Protein AF-M1CX54-F1 (afdb_monomer_lite)

Radius of gyration: 20.46 Å; chains: 1; bounding box: 54×28×51 Å

Secondary structure (DSSP, 8-state):
--GGGTS-----HHHHHHHHHHHHHHHHHTT-S-HHHHHHIIIIITTS-GGG---TTS-HHHHHHHHTHHHHHHTT--HHHHHH-----HHHHHHHHT--PPPPTTHHHHTT--S-HHHHHHHHHHHTT-S----

Structure (mmCIF, N/CA/C/O backbone):
data_AF-M1CX54-F1
#
_entry.id   AF-M1CX54-F1
#
loop_
_atom_site.group_PDB
_atom_site.id
_atom_site.type_symbol
_atom_site.label_atom_id
_atom_site.label_alt_id
_atom_site.label_comp_id
_atom_site.label_asym_id
_atom_site.label_entity_id
_atom_site.label_seq_id
_atom_site.pdbx_PDB_ins_code
_atom_site.Cartn_x
_atom_site.Cartn_y
_atom_site.Cartn_z
_atom_site.occupancy
_atom_site.B_iso_or_equiv
_atom_site.auth_seq_id
_atom_site.auth_comp_id
_atom_site.auth_asym_id
_atom_site.auth_atom_id
_atom_site.pdbx_PDB_model_num
ATOM 1 N N . MET A 1 1 ? 8.748 -1.426 -11.335 1.00 57.97 1 MET A N 1
ATOM 2 C CA . MET A 1 1 ? 8.332 -0.945 -12.681 1.00 57.97 1 MET A CA 1
ATOM 3 C C . MET A 1 1 ? 7.842 -2.127 -13.514 1.00 57.97 1 MET A C 1
ATOM 5 O O . MET A 1 1 ? 8.541 -3.135 -13.601 1.00 57.97 1 MET A O 1
ATOM 9 N N . LEU A 1 2 ? 6.632 -2.050 -14.077 1.00 65.25 2 LEU A N 1
ATOM 10 C CA . LEU A 1 2 ? 6.019 -3.163 -14.819 1.00 65.25 2 LEU A CA 1
ATOM 11 C C . LEU A 1 2 ? 6.855 -3.554 -16.049 1.00 65.25 2 LEU A C 1
ATOM 13 O O . LEU A 1 2 ? 7.388 -2.691 -16.742 1.00 65.25 2 LEU A O 1
ATOM 17 N N . LYS A 1 3 ? 6.908 -4.852 -16.382 1.00 67.06 3 LYS A N 1
ATOM 18 C CA . LYS A 1 3 ? 7.608 -5.332 -17.594 1.00 67.06 3 LYS A CA 1
ATOM 19 C C . LYS A 1 3 ? 7.086 -4.684 -18.877 1.00 67.06 3 LYS A C 1
ATOM 21 O O . LYS A 1 3 ? 7.834 -4.403 -19.805 1.00 67.06 3 LYS A O 1
ATOM 26 N N . THR A 1 4 ? 5.793 -4.379 -18.900 1.00 69.25 4 THR A N 1
ATOM 27 C CA . THR A 1 4 ? 5.128 -3.698 -20.015 1.00 69.25 4 THR A CA 1
ATOM 28 C C . THR A 1 4 ? 5.555 -2.243 -20.183 1.00 69.25 4 THR A C 1
ATOM 30 O O . THR A 1 4 ? 5.430 -1.718 -21.282 1.00 69.25 4 THR A O 1
ATOM 33 N N . ALA A 1 5 ? 6.050 -1.619 -19.114 1.00 73.44 5 ALA A N 1
ATOM 34 C CA . ALA A 1 5 ? 6.561 -0.251 -19.071 1.00 73.44 5 ALA A CA 1
ATOM 35 C C . ALA A 1 5 ? 8.062 -0.163 -19.380 1.00 73.44 5 ALA A C 1
ATOM 37 O O . ALA A 1 5 ? 8.680 0.875 -19.175 1.00 73.44 5 ALA A O 1
ATOM 38 N N . GLY A 1 6 ? 8.668 -1.279 -19.791 1.00 70.44 6 GLY A N 1
ATOM 39 C CA . GLY A 1 6 ? 10.099 -1.360 -20.027 1.00 70.44 6 GLY A CA 1
ATOM 40 C C . GLY A 1 6 ? 10.941 -1.570 -18.773 1.00 70.44 6 GLY A C 1
ATOM 41 O O . GLY A 1 6 ? 12.148 -1.384 -18.835 1.00 70.44 6 GLY A O 1
ATOM 42 N N . GLY A 1 7 ? 10.343 -1.982 -17.650 1.00 76.12 7 GLY A N 1
ATOM 43 C CA . GLY A 1 7 ? 11.085 -2.433 -16.470 1.00 76.12 7 GLY A CA 1
ATOM 44 C C . GLY A 1 7 ? 11.460 -3.919 -16.528 1.00 76.12 7 GLY A C 1
ATOM 45 O O . GLY A 1 7 ? 10.876 -4.699 -17.274 1.00 76.12 7 GLY A O 1
ATOM 46 N N . LEU A 1 8 ? 12.378 -4.358 -15.665 1.00 73.81 8 LEU A N 1
ATOM 47 C CA . LEU A 1 8 ? 12.736 -5.783 -15.519 1.00 73.81 8 LEU A CA 1
ATOM 48 C C . LEU A 1 8 ? 11.657 -6.620 -14.802 1.00 73.81 8 LEU A C 1
ATOM 50 O O . LEU A 1 8 ? 11.745 -7.846 -14.734 1.00 73.81 8 LEU A O 1
ATOM 54 N N . GLY A 1 9 ? 10.597 -5.975 -14.308 1.00 75.69 9 GLY A N 1
ATOM 55 C CA . GLY A 1 9 ? 9.501 -6.635 -13.601 1.00 75.69 9 GLY A CA 1
ATOM 56 C C . GLY A 1 9 ? 9.762 -6.883 -12.124 1.00 75.69 9 GLY A C 1
ATOM 57 O O . GLY A 1 9 ? 9.043 -7.676 -11.525 1.00 75.69 9 GLY A O 1
ATOM 58 N N . PHE A 1 10 ? 10.757 -6.215 -11.543 1.00 79.50 10 PHE A N 1
ATOM 59 C CA . PHE A 1 10 ? 10.916 -6.180 -10.098 1.00 79.50 10 PHE A CA 1
ATOM 60 C C . PHE A 1 10 ? 9.750 -5.432 -9.453 1.00 79.50 10 PHE A C 1
ATOM 62 O O . PHE A 1 10 ? 9.301 -4.384 -9.946 1.00 79.50 10 PHE A O 1
ATOM 69 N N . VAL A 1 11 ? 9.274 -6.008 -8.353 1.00 82.25 11 VAL A N 1
ATOM 70 C CA . VAL A 1 11 ? 8.272 -5.406 -7.484 1.00 82.25 11 VAL A CA 1
ATOM 71 C C . VAL A 1 11 ? 8.957 -4.317 -6.671 1.00 82.25 11 VAL A C 1
ATOM 73 O O . VAL A 1 11 ? 9.966 -4.564 -6.016 1.00 82.25 11 VAL A O 1
ATOM 76 N N . ASP A 1 12 ? 8.406 -3.111 -6.730 1.00 86.12 12 ASP A N 1
ATOM 77 C CA . ASP A 1 12 ? 8.720 -2.074 -5.751 1.00 86.12 12 ASP A CA 1
ATOM 78 C C . ASP A 1 12 ? 8.195 -2.520 -4.382 1.00 86.12 12 ASP A C 1
ATOM 80 O O . ASP A 1 12 ? 6.981 -2.585 -4.165 1.00 86.12 12 ASP A O 1
ATOM 84 N N . ILE A 1 13 ? 9.117 -2.880 -3.487 1.00 88.50 13 ILE A N 1
ATOM 85 C CA . ILE A 1 13 ? 8.788 -3.404 -2.161 1.00 88.50 13 ILE A CA 1
ATOM 86 C C . ILE A 1 13 ? 8.063 -2.369 -1.300 1.00 88.50 13 ILE A C 1
ATOM 88 O O . ILE A 1 13 ? 7.218 -2.730 -0.485 1.00 88.50 13 ILE A O 1
ATOM 92 N N . THR A 1 14 ? 8.343 -1.083 -1.506 1.00 90.06 14 THR A N 1
ATOM 93 C CA . THR A 1 14 ? 7.731 0.006 -0.747 1.00 90.06 14 THR A CA 1
ATOM 94 C C . THR A 1 14 ? 6.255 0.103 -1.097 1.00 90.06 14 THR A C 1
ATOM 96 O O . THR A 1 14 ? 5.398 0.088 -0.211 1.00 90.06 14 THR A O 1
ATOM 99 N N . ASP A 1 15 ? 5.939 0.121 -2.391 1.00 89.69 15 ASP A N 1
ATOM 100 C CA . ASP A 1 15 ? 4.553 0.175 -2.856 1.00 89.69 15 ASP A CA 1
ATOM 101 C C . ASP A 1 15 ? 3.807 -1.136 -2.601 1.00 89.69 15 ASP A C 1
ATOM 103 O O . ASP A 1 15 ? 2.608 -1.126 -2.308 1.00 89.69 15 ASP A O 1
ATOM 107 N N . TRP A 1 16 ? 4.505 -2.273 -2.641 1.00 90.81 16 TRP A N 1
ATOM 108 C CA . TRP A 1 16 ? 3.927 -3.560 -2.266 1.00 90.81 16 TRP A CA 1
ATOM 109 C C . TRP A 1 16 ? 3.540 -3.597 -0.786 1.00 90.81 16 TRP A C 1
ATOM 111 O O . TRP A 1 16 ? 2.407 -3.946 -0.458 1.00 90.81 16 TRP A O 1
ATOM 121 N N . ASN A 1 17 ? 4.432 -3.155 0.103 1.00 93.25 17 ASN A N 1
ATOM 122 C CA . ASN A 1 17 ? 4.155 -3.065 1.535 1.00 93.25 17 ASN A CA 1
ATOM 123 C C . ASN A 1 17 ? 2.996 -2.104 1.818 1.00 93.25 17 ASN A C 1
ATOM 125 O O . ASN A 1 17 ? 2.065 -2.459 2.538 1.00 93.25 17 ASN A O 1
ATOM 129 N N . ARG A 1 18 ? 2.985 -0.921 1.190 1.00 93.31 18 ARG A N 1
ATOM 130 C CA . ARG A 1 18 ? 1.857 0.022 1.282 1.00 93.31 18 ARG A CA 1
ATOM 131 C C . ARG A 1 18 ? 0.542 -0.620 0.842 1.00 93.31 18 ARG A C 1
ATOM 133 O O . ARG A 1 18 ? -0.486 -0.430 1.495 1.00 93.31 18 ARG A O 1
ATOM 140 N N . THR A 1 19 ? 0.572 -1.404 -0.233 1.00 93.69 19 THR A N 1
ATOM 141 C CA . THR A 1 19 ? -0.595 -2.145 -0.726 1.00 93.69 19 THR A CA 1
ATOM 142 C C . THR A 1 19 ? -1.070 -3.186 0.287 1.00 93.69 19 THR A C 1
ATOM 144 O O . THR A 1 19 ? -2.263 -3.248 0.574 1.00 93.69 19 THR A O 1
ATOM 147 N N . ALA A 1 20 ? -0.156 -3.972 0.859 1.00 94.25 20 ALA A N 1
ATOM 148 C CA . ALA A 1 20 ? -0.479 -4.998 1.847 1.00 94.25 20 ALA A CA 1
ATOM 149 C C . ALA A 1 20 ? -1.086 -4.398 3.127 1.00 94.25 20 ALA A C 1
ATOM 151 O O . ALA A 1 20 ? -2.101 -4.880 3.623 1.00 94.25 20 ALA A O 1
ATOM 152 N N . ILE A 1 21 ? -0.543 -3.284 3.629 1.00 94.69 21 ILE A N 1
ATOM 153 C CA . ILE A 1 21 ? -1.124 -2.582 4.787 1.00 94.69 21 ILE A CA 1
ATOM 154 C C . ILE A 1 21 ? -2.525 -2.045 4.441 1.00 94.69 21 ILE A C 1
ATOM 156 O O . ILE A 1 21 ? -3.455 -2.145 5.246 1.00 94.69 21 ILE A O 1
ATOM 160 N N . SER A 1 22 ? -2.714 -1.544 3.217 1.00 93.81 22 SER A N 1
ATOM 161 C CA . SER A 1 2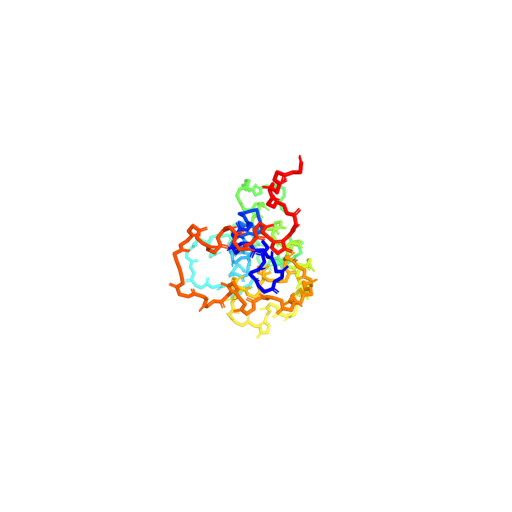2 ? -4.021 -1.068 2.741 1.00 93.81 22 SER A CA 1
ATOM 162 C C . SER A 1 22 ? -5.074 -2.178 2.680 1.00 93.81 22 SER A C 1
ATOM 164 O O . SER A 1 22 ? -6.257 -1.902 2.865 1.00 93.81 22 SER A O 1
ATOM 166 N N . GLU A 1 23 ? -4.670 -3.433 2.473 1.00 94.00 23 GLU A N 1
ATOM 167 C CA . GLU A 1 23 ? -5.569 -4.590 2.533 1.00 94.00 23 GLU A CA 1
ATOM 168 C C . GLU A 1 23 ? -6.132 -4.798 3.943 1.00 94.00 23 GLU A C 1
ATOM 170 O O . GLU A 1 23 ? -7.330 -5.035 4.118 1.00 94.00 23 GLU A O 1
ATOM 175 N N . HIS A 1 24 ? -5.291 -4.661 4.971 1.00 93.44 24 HIS A N 1
ATOM 176 C CA . HIS A 1 24 ? -5.739 -4.725 6.361 1.00 93.44 24 HIS A CA 1
ATOM 177 C C . HIS A 1 24 ? -6.719 -3.599 6.689 1.00 93.44 24 HIS A C 1
ATOM 179 O O . HIS A 1 24 ? -7.754 -3.855 7.306 1.00 93.44 24 HIS A O 1
ATOM 185 N N . PHE A 1 25 ? -6.443 -2.378 6.224 1.00 93.19 25 PHE A N 1
ATOM 186 C CA . PHE A 1 25 ? -7.367 -1.255 6.377 1.00 93.19 25 PHE A CA 1
ATOM 187 C C . PHE A 1 25 ? -8.701 -1.505 5.659 1.00 93.19 25 PHE A C 1
ATOM 189 O O . PHE A 1 25 ? -9.765 -1.287 6.232 1.00 93.19 25 PHE A O 1
ATOM 196 N N . TRP A 1 26 ? -8.666 -2.042 4.437 1.00 92.81 26 TRP A N 1
ATOM 197 C CA . TRP A 1 26 ? -9.871 -2.400 3.688 1.00 92.81 26 TRP A CA 1
ATOM 198 C C . TRP A 1 26 ? -10.729 -3.429 4.433 1.00 92.81 26 TRP A C 1
ATOM 200 O O . TRP A 1 26 ? -11.942 -3.264 4.564 1.00 92.81 26 TRP A O 1
ATOM 210 N N . ASN A 1 27 ? -10.099 -4.473 4.977 1.00 91.94 27 ASN A N 1
ATOM 211 C CA . ASN A 1 27 ? -10.784 -5.481 5.788 1.00 91.94 27 ASN A CA 1
ATOM 212 C C . ASN A 1 27 ? -11.395 -4.874 7.063 1.00 91.94 27 ASN A C 1
ATOM 214 O O . ASN A 1 27 ? -12.491 -5.271 7.466 1.00 91.94 27 ASN A O 1
ATOM 218 N N . LEU A 1 28 ? -10.718 -3.891 7.668 1.00 91.62 28 LEU A N 1
ATOM 219 C CA . LEU A 1 28 ? -11.221 -3.151 8.823 1.00 91.62 28 LEU A CA 1
ATOM 220 C C . LEU A 1 28 ? -12.479 -2.344 8.468 1.00 91.62 28 LEU A C 1
ATOM 222 O O . LEU A 1 28 ? -13.446 -2.367 9.231 1.00 91.62 28 LEU A O 1
ATOM 226 N N . CYS A 1 29 ? -12.501 -1.683 7.305 1.00 89.56 29 CYS A N 1
ATOM 227 C CA . CYS A 1 29 ? -13.680 -0.975 6.797 1.00 89.56 29 CYS A CA 1
ATOM 228 C C . CYS A 1 29 ? -14.861 -1.915 6.529 1.00 89.56 29 CYS A C 1
ATOM 230 O O . CYS A 1 29 ? -15.993 -1.572 6.863 1.00 89.56 29 CYS A O 1
ATOM 232 N N . LEU A 1 30 ? -14.601 -3.102 5.973 1.00 89.31 30 LEU A N 1
ATOM 233 C CA . LEU A 1 30 ? -15.630 -4.103 5.675 1.00 89.31 30 LEU A CA 1
ATOM 234 C C . LEU A 1 30 ? -16.122 -4.886 6.899 1.00 89.31 30 LEU A C 1
ATOM 236 O O . LEU A 1 30 ? -16.998 -5.731 6.744 1.00 89.31 30 LEU A O 1
ATOM 240 N N . LYS A 1 31 ? -15.568 -4.640 8.096 1.00 86.88 31 LYS A N 1
ATOM 241 C CA . LYS A 1 31 ? -15.862 -5.423 9.311 1.00 86.88 31 LYS A CA 1
ATOM 242 C C . LYS A 1 31 ? -15.774 -6.932 9.057 1.00 86.88 31 LYS A C 1
ATOM 244 O O . LYS A 1 31 ? -16.627 -7.691 9.499 1.00 86.88 31 LYS A O 1
ATOM 249 N N . LYS A 1 32 ? -14.751 -7.362 8.314 1.00 87.00 32 LYS A N 1
ATOM 250 C CA . LYS A 1 32 ? -14.557 -8.780 8.001 1.00 87.00 32 LYS A CA 1
ATOM 251 C C . LYS A 1 32 ? -14.485 -9.591 9.302 1.00 87.00 32 LYS A C 1
ATOM 253 O O . LYS A 1 32 ? -13.820 -9.162 10.245 1.00 87.00 32 LYS A O 1
ATOM 258 N N . ASP A 1 33 ? -15.132 -10.753 9.333 1.00 87.81 33 ASP A N 1
ATOM 259 C CA . ASP A 1 33 ? -15.209 -11.609 10.523 1.00 87.81 33 ASP A 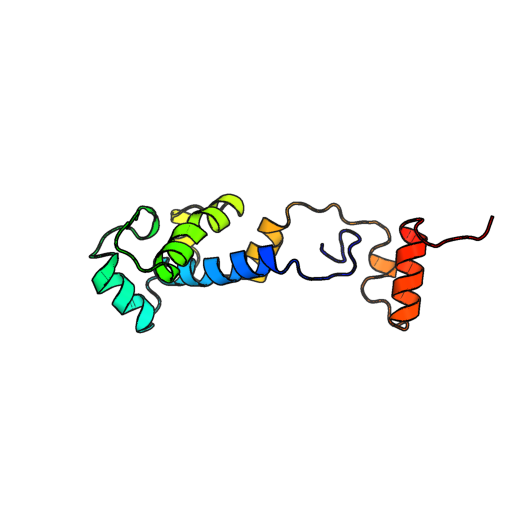CA 1
ATOM 260 C C . ASP A 1 33 ? -13.856 -12.248 10.858 1.00 87.81 33 ASP A C 1
ATOM 262 O O . ASP A 1 33 ? -13.538 -13.378 10.493 1.00 87.81 33 ASP A O 1
ATOM 266 N N . MET A 1 34 ? -13.019 -11.473 11.541 1.00 91.19 34 MET A N 1
ATOM 267 C CA . MET A 1 34 ? -11.740 -11.885 12.101 1.00 91.19 34 MET A CA 1
ATOM 268 C C . MET A 1 34 ? -11.607 -11.297 13.503 1.00 91.19 34 MET A C 1
ATOM 270 O O . MET A 1 34 ? -11.908 -10.122 13.718 1.00 91.19 34 MET A O 1
ATOM 274 N N . LEU A 1 35 ? -11.087 -12.084 14.447 1.00 93.75 35 LEU A N 1
ATOM 275 C CA . LEU A 1 35 ? -10.966 -11.679 15.853 1.00 93.75 35 LEU A CA 1
ATOM 276 C C . LEU A 1 35 ? -10.217 -10.353 16.031 1.00 93.75 35 LEU A C 1
ATOM 278 O O . LEU A 1 35 ? -10.680 -9.473 16.749 1.00 93.75 35 LEU A O 1
ATOM 282 N N . TRP A 1 36 ? -9.089 -10.163 15.341 1.00 92.31 36 TRP A N 1
ATOM 283 C CA . TRP A 1 36 ? -8.321 -8.919 15.451 1.00 92.31 36 T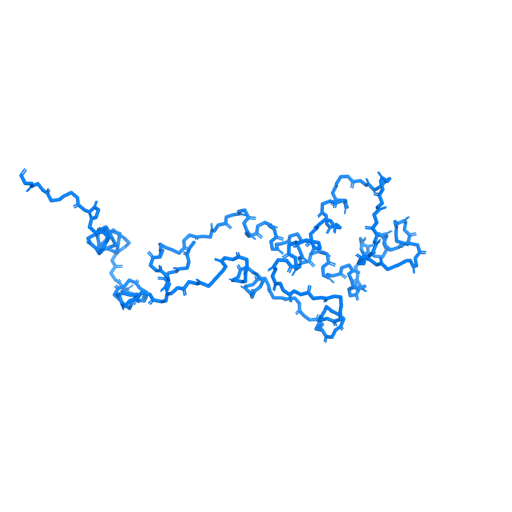RP A CA 1
ATOM 284 C C . TRP A 1 36 ? -9.109 -7.697 14.944 1.00 92.31 36 TRP A C 1
ATOM 286 O O . TRP A 1 36 ? -8.976 -6.614 15.505 1.00 92.31 36 TRP A O 1
ATOM 296 N N . ILE A 1 37 ? -9.977 -7.867 13.938 1.00 92.19 37 ILE A N 1
ATOM 297 C CA . ILE A 1 37 ? -10.852 -6.803 13.420 1.00 92.19 37 ILE A CA 1
ATOM 298 C C . ILE A 1 37 ? -11.920 -6.475 14.459 1.00 92.19 37 ILE A C 1
ATOM 300 O O . ILE A 1 37 ? -12.101 -5.307 14.795 1.00 92.19 37 ILE A O 1
ATOM 304 N N . GLN A 1 38 ? -12.579 -7.491 15.019 1.00 91.94 38 GLN A N 1
ATOM 305 C CA . GLN A 1 38 ? -13.585 -7.316 16.070 1.00 91.94 38 GLN A CA 1
ATOM 306 C C . GLN A 1 38 ? -12.998 -6.616 17.307 1.00 91.94 38 GLN A C 1
ATOM 308 O O . GLN A 1 38 ? -13.601 -5.673 17.820 1.00 91.94 38 GLN A O 1
ATOM 313 N N . LEU A 1 39 ? -11.788 -6.999 17.730 1.00 91.12 39 LEU A N 1
ATOM 314 C CA . LEU A 1 39 ? -11.068 -6.357 18.835 1.00 91.12 39 LEU A CA 1
ATOM 315 C C . LEU A 1 39 ? -10.757 -4.886 18.544 1.00 91.12 39 LEU A C 1
ATOM 317 O O . LEU A 1 39 ? -10.985 -4.025 19.395 1.00 91.12 39 LEU A O 1
ATOM 321 N N . VAL A 1 40 ? -10.280 -4.571 17.337 1.00 90.25 40 VAL A N 1
ATOM 322 C CA . VAL A 1 40 ? -10.010 -3.180 16.948 1.00 90.25 40 VAL A CA 1
ATOM 323 C C . VAL A 1 40 ? -11.304 -2.364 16.905 1.00 90.25 40 VAL A C 1
ATOM 325 O O . VAL A 1 40 ? -11.321 -1.219 17.368 1.00 90.25 40 VAL A O 1
ATOM 328 N N . HIS A 1 41 ? -12.403 -2.954 16.424 1.00 89.94 41 HIS A N 1
ATOM 329 C CA . HIS A 1 41 ? -13.718 -2.313 16.415 1.00 89.94 41 HIS A CA 1
ATOM 330 C C . HIS A 1 41 ? -14.233 -2.010 17.824 1.00 89.94 41 HIS A C 1
ATOM 332 O O . HIS A 1 41 ? -14.654 -0.882 18.090 1.00 89.94 41 HIS A O 1
ATOM 338 N N . ALA A 1 42 ? -14.138 -2.975 18.737 1.00 89.31 42 ALA A N 1
ATOM 339 C CA . ALA A 1 42 ? -14.581 -2.821 20.118 1.00 89.31 42 ALA A CA 1
ATOM 340 C C . ALA A 1 42 ? -13.728 -1.808 20.903 1.00 89.31 42 ALA A C 1
ATOM 342 O O . ALA A 1 42 ? -14.266 -0.981 21.639 1.00 89.31 42 ALA A O 1
ATOM 343 N N . TYR A 1 43 ? -12.403 -1.842 20.735 1.00 89.06 43 TYR A N 1
ATOM 344 C CA . TYR A 1 43 ? -11.488 -1.078 21.584 1.00 89.06 43 TYR A CA 1
ATOM 345 C C . TYR A 1 43 ? -11.161 0.320 21.039 1.00 89.06 43 TYR A C 1
ATOM 347 O O . TYR A 1 43 ? -11.187 1.300 21.789 1.00 89.06 43 TYR A O 1
ATOM 355 N N . TYR A 1 44 ? -10.861 0.433 19.740 1.00 85.88 44 TYR A N 1
ATOM 356 C CA . TYR A 1 44 ? -10.352 1.674 19.139 1.00 85.88 44 TYR A CA 1
ATOM 357 C C . TYR A 1 44 ? -11.402 2.460 18.355 1.00 85.88 44 TYR A C 1
ATOM 359 O O . TYR A 1 44 ? -11.325 3.688 18.333 1.00 85.88 44 TYR A O 1
ATOM 367 N N . ILE A 1 45 ? -12.347 1.775 17.705 1.00 85.50 45 ILE A N 1
ATOM 368 C CA . ILE A 1 45 ? -13.342 2.405 16.820 1.00 85.50 45 ILE A CA 1
ATOM 369 C C . ILE A 1 45 ? -14.603 2.792 17.599 1.00 85.50 45 ILE A C 1
ATOM 371 O O . ILE A 1 45 ? -15.163 3.855 17.345 1.00 85.50 45 ILE A O 1
ATOM 375 N N . LYS A 1 46 ? -15.039 1.958 18.558 1.00 85.31 46 LYS A N 1
ATOM 376 C CA . LYS A 1 46 ? -16.170 2.215 19.473 1.00 85.31 46 LYS A CA 1
ATOM 377 C C . LYS A 1 46 ? -17.449 2.691 18.762 1.00 85.31 46 LYS A C 1
ATOM 379 O O . LYS A 1 46 ? -18.128 3.599 19.225 1.00 85.31 46 LYS A O 1
ATOM 384 N N . GLY A 1 47 ? -17.757 2.099 17.606 1.00 78.69 47 GLY A N 1
ATOM 385 C CA . GLY A 1 47 ? -18.931 2.457 16.796 1.00 78.69 47 GLY A CA 1
ATOM 386 C C . GLY A 1 47 ? -18.749 3.663 15.862 1.00 78.69 47 GLY A C 1
ATOM 387 O O . GLY A 1 47 ? -19.659 3.972 15.099 1.00 78.69 47 GLY A O 1
ATOM 388 N N . GLY A 1 48 ? -17.581 4.311 15.870 1.00 82.06 48 GLY A N 1
ATOM 389 C CA . GLY A 1 48 ? -17.233 5.383 14.940 1.00 82.06 48 GLY A CA 1
ATOM 390 C C . GLY A 1 48 ? -16.953 4.909 13.507 1.00 82.06 48 GLY A C 1
ATOM 391 O O . GLY A 1 48 ? -16.844 3.719 13.206 1.00 82.06 48 GLY A O 1
ATOM 392 N N . SER A 1 49 ? -16.801 5.870 12.596 1.00 82.38 49 SER A N 1
ATOM 393 C CA . SER A 1 49 ? -16.414 5.610 11.206 1.00 82.38 49 SER A CA 1
ATOM 394 C C . SER A 1 49 ? -14.918 5.311 11.102 1.00 82.38 49 SER A C 1
ATOM 396 O O . SER A 1 49 ? -14.105 6.192 11.367 1.00 82.38 49 SER A O 1
ATOM 398 N N . VAL A 1 50 ? -14.548 4.113 10.630 1.00 85.75 50 VAL A N 1
ATOM 399 C CA . VAL A 1 50 ? -13.137 3.715 10.408 1.00 85.75 50 VAL A CA 1
ATOM 400 C C . VAL A 1 50 ? -12.374 4.736 9.561 1.00 85.75 50 VAL A C 1
ATOM 402 O O . VAL A 1 50 ? -11.209 5.022 9.817 1.00 85.75 50 VAL A O 1
ATOM 405 N N . TRP A 1 51 ? -13.057 5.305 8.568 1.00 83.56 51 TRP A N 1
ATOM 406 C CA . TRP A 1 51 ? -12.478 6.236 7.603 1.00 83.56 51 TRP A CA 1
ATOM 407 C C . TRP A 1 51 ? -12.105 7.590 8.212 1.00 83.56 51 TRP A C 1
ATOM 409 O O . TRP A 1 51 ? -11.234 8.277 7.688 1.00 83.56 51 TRP A O 1
ATOM 419 N N . ASP A 1 52 ? -12.767 7.989 9.295 1.00 80.12 52 ASP A N 1
ATOM 420 C CA . ASP A 1 52 ? -12.670 9.340 9.862 1.00 80.12 52 ASP A CA 1
ATOM 421 C C . ASP A 1 52 ? -11.956 9.335 11.225 1.00 80.12 52 ASP A C 1
ATOM 423 O O . ASP A 1 52 ? -11.863 10.355 11.903 1.00 80.12 52 ASP A O 1
ATOM 427 N N . LEU A 1 53 ? -11.424 8.179 11.632 1.00 80.25 53 LEU A N 1
ATOM 428 C CA . LEU A 1 53 ? -10.715 8.026 12.893 1.00 80.25 53 LEU A CA 1
ATOM 429 C C . LEU A 1 53 ? -9.315 8.619 12.829 1.00 80.25 53 LEU A C 1
ATOM 431 O O . LEU A 1 53 ? -8.466 8.192 12.049 1.00 80.25 53 LEU A O 1
ATOM 435 N N . ASN A 1 54 ? -9.044 9.510 13.774 1.00 69.44 54 ASN A N 1
ATOM 436 C CA . ASN A 1 54 ? -7.698 9.883 14.164 1.00 69.44 54 ASN A CA 1
ATOM 437 C C . ASN A 1 54 ? -7.522 9.539 15.647 1.00 69.44 54 ASN A C 1
ATOM 439 O O . ASN A 1 54 ? -7.969 10.283 16.519 1.00 69.44 54 ASN A O 1
ATOM 443 N N . ASN A 1 55 ? -6.951 8.368 15.945 1.00 69.44 55 ASN A N 1
ATOM 444 C CA . ASN A 1 55 ? -6.839 7.886 17.323 1.00 69.44 55 ASN A CA 1
ATOM 445 C C . ASN A 1 55 ? -5.390 7.951 17.828 1.00 69.44 55 ASN A C 1
ATOM 447 O O . ASN A 1 55 ? -4.573 7.065 17.560 1.00 69.44 55 ASN A O 1
ATOM 451 N N . SER A 1 56 ? -5.077 8.985 18.617 1.00 68.50 56 SER A N 1
ATOM 452 C CA . SER A 1 56 ? -3.737 9.181 19.190 1.00 68.50 56 SER A CA 1
ATOM 453 C C . 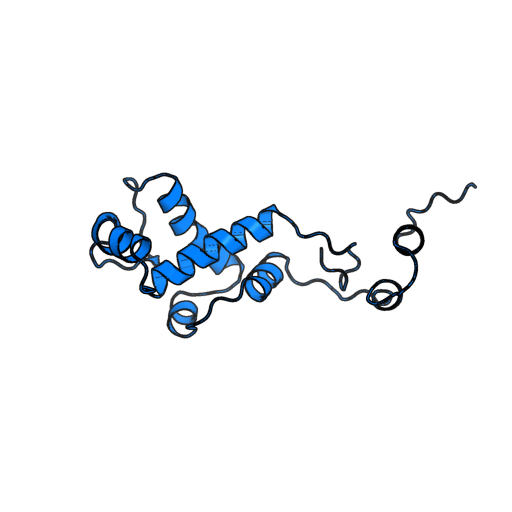SER A 1 56 ? -3.335 8.093 20.194 1.00 68.50 56 SER A C 1
ATOM 455 O O . SER A 1 56 ? -2.140 7.859 20.380 1.00 68.50 56 SER A O 1
ATOM 457 N N . ARG A 1 57 ? -4.302 7.381 20.793 1.00 79.62 57 ARG A N 1
ATOM 458 C CA . ARG A 1 57 ? -4.078 6.323 21.796 1.00 79.62 57 ARG A CA 1
ATOM 459 C C . ARG A 1 57 ? -3.918 4.923 21.194 1.00 79.62 57 ARG A C 1
ATOM 461 O O . ARG A 1 57 ? -3.688 3.969 21.931 1.00 79.62 57 ARG A O 1
ATOM 468 N N . ALA A 1 58 ? -4.040 4.777 19.874 1.00 83.94 58 ALA A N 1
ATOM 469 C CA . ALA A 1 58 ? -3.806 3.502 19.206 1.00 83.94 58 ALA A CA 1
ATOM 470 C C . ALA A 1 58 ? -2.324 3.087 19.250 1.00 83.94 58 ALA A C 1
ATOM 472 O O . ALA A 1 58 ? -1.424 3.936 19.290 1.00 83.94 58 ALA A O 1
ATOM 473 N N . SER A 1 59 ? -2.068 1.776 19.227 1.00 88.25 59 SER A N 1
ATOM 474 C CA . SER A 1 59 ? -0.707 1.251 19.077 1.00 88.25 59 SER A CA 1
ATOM 475 C C . SER A 1 59 ? -0.118 1.671 17.726 1.00 88.25 59 SER A C 1
ATOM 477 O O . SER A 1 59 ? -0.857 1.961 16.783 1.00 88.25 59 SER A O 1
ATOM 479 N N . CYS A 1 60 ? 1.214 1.705 17.621 1.00 87.38 60 CYS A N 1
ATOM 480 C CA . CYS A 1 60 ? 1.902 2.121 16.394 1.00 87.38 60 CYS A CA 1
ATOM 481 C C . CYS A 1 60 ? 1.424 1.320 15.168 1.00 87.38 60 CYS A C 1
ATOM 483 O O . CYS A 1 60 ? 1.065 1.895 14.148 1.00 87.38 60 CYS A O 1
ATOM 485 N N . THR A 1 61 ? 1.273 0.002 15.309 1.00 89.62 61 THR A N 1
ATOM 486 C CA . THR A 1 61 ? 0.772 -0.875 14.242 1.00 89.62 61 THR A CA 1
ATOM 487 C C . THR A 1 61 ? -0.643 -0.517 13.788 1.00 89.62 61 THR A C 1
ATOM 489 O O . THR A 1 61 ? -0.910 -0.449 12.592 1.00 89.62 61 THR A O 1
ATOM 492 N N . ILE A 1 62 ? -1.564 -0.256 14.723 1.00 90.44 62 ILE A N 1
ATOM 493 C CA . ILE A 1 62 ? -2.937 0.135 14.372 1.00 90.44 62 ILE A CA 1
ATOM 494 C C . ILE A 1 62 ? -2.954 1.521 13.725 1.00 90.44 62 ILE A C 1
ATOM 496 O O . ILE A 1 62 ? -3.711 1.735 12.782 1.00 90.44 62 ILE A O 1
ATOM 500 N N . LYS A 1 63 ? -2.093 2.443 14.169 1.00 90.50 63 LYS A N 1
ATOM 501 C CA . LYS A 1 63 ? -1.924 3.750 13.520 1.00 90.50 63 LYS A CA 1
ATOM 502 C C . LYS A 1 63 ? -1.457 3.607 12.077 1.00 90.50 63 LYS A C 1
ATOM 504 O O . LYS A 1 63 ? -2.028 4.263 11.216 1.00 90.50 63 LYS A O 1
ATOM 509 N N . GLU A 1 64 ? -0.501 2.726 11.797 1.00 91.00 64 GLU A N 1
ATOM 510 C CA . GLU A 1 64 ? -0.046 2.464 10.426 1.00 91.00 64 GLU A CA 1
ATOM 511 C C . GLU A 1 64 ? -1.162 1.892 9.545 1.00 91.00 64 GLU A C 1
ATOM 513 O O . GLU A 1 64 ? -1.363 2.357 8.422 1.00 91.00 64 GLU A O 1
ATOM 518 N N . ILE A 1 65 ? -1.962 0.959 10.071 1.00 93.25 65 ILE A N 1
ATOM 519 C CA . ILE A 1 65 ? -3.132 0.437 9.352 1.00 93.25 65 ILE A CA 1
ATOM 520 C C . ILE A 1 65 ? -4.141 1.559 9.079 1.00 93.25 65 ILE A C 1
ATOM 522 O O . ILE A 1 65 ? -4.601 1.698 7.952 1.00 93.25 65 ILE A O 1
ATOM 526 N N . LEU A 1 66 ? -4.464 2.398 10.067 1.00 91.12 66 LEU A N 1
ATOM 527 C CA . LEU A 1 66 ? -5.388 3.525 9.882 1.00 91.12 66 LEU A CA 1
ATOM 528 C C . LEU A 1 66 ? -4.844 4.569 8.890 1.00 91.12 66 LEU A C 1
ATOM 530 O O . LEU A 1 66 ? -5.588 5.083 8.055 1.00 91.12 66 LEU A O 1
ATOM 534 N N . ASN A 1 67 ? -3.537 4.839 8.924 1.00 91.06 67 ASN A N 1
ATOM 535 C CA . ASN A 1 67 ? -2.855 5.747 8.000 1.00 91.06 67 ASN A CA 1
ATOM 536 C C . ASN A 1 67 ? -2.853 5.234 6.553 1.00 91.06 67 ASN A C 1
ATOM 538 O O . ASN A 1 67 ? -2.764 6.046 5.627 1.00 91.06 67 ASN A O 1
ATOM 542 N N . ALA A 1 68 ? -3.003 3.923 6.334 1.00 92.31 68 ALA A N 1
ATOM 543 C CA . ALA A 1 68 ? -3.078 3.335 4.997 1.00 92.31 68 ALA A CA 1
ATOM 544 C C . ALA A 1 68 ? -4.302 3.797 4.190 1.00 92.31 68 ALA A C 1
ATOM 546 O O . ALA A 1 68 ? -4.318 3.649 2.967 1.00 92.31 68 ALA A O 1
ATOM 547 N N . LYS A 1 69 ? -5.272 4.467 4.830 1.00 91.56 69 LYS A N 1
ATOM 548 C CA . LYS A 1 69 ? -6.280 5.283 4.143 1.00 91.56 69 LYS A CA 1
ATOM 549 C C . LYS A 1 69 ? -5.661 6.193 3.074 1.00 91.56 69 LYS A C 1
ATOM 551 O O . LYS A 1 69 ? -6.168 6.231 1.958 1.00 91.56 69 LYS A O 1
ATOM 556 N N . ARG A 1 70 ? -4.545 6.872 3.377 1.00 90.75 70 ARG A N 1
ATOM 557 C CA . ARG A 1 70 ? -3.878 7.782 2.425 1.00 90.75 70 ARG A CA 1
ATOM 558 C C . ARG A 1 70 ? -3.430 7.051 1.162 1.00 90.75 70 ARG A C 1
ATOM 560 O O . ARG A 1 70 ? -3.582 7.564 0.062 1.00 90.75 70 ARG A O 1
ATOM 567 N N . THR A 1 71 ? -2.915 5.832 1.310 1.00 91.44 71 THR A N 1
ATOM 568 C CA . THR A 1 71 ? -2.511 4.984 0.183 1.00 91.44 71 THR A CA 1
ATOM 569 C C . THR A 1 71 ? -3.702 4.660 -0.721 1.00 91.44 71 THR A C 1
ATOM 571 O O . THR A 1 71 ? -3.587 4.711 -1.944 1.00 91.44 71 THR A O 1
ATOM 574 N N . LEU A 1 72 ? -4.866 4.368 -0.136 1.00 91.38 72 LEU A N 1
ATOM 575 C CA . LEU A 1 72 ? -6.091 4.131 -0.902 1.00 91.38 72 LEU A CA 1
ATOM 576 C C . LEU A 1 72 ? -6.603 5.396 -1.596 1.00 91.38 72 LEU A C 1
ATOM 578 O O . LEU A 1 72 ? -7.036 5.312 -2.744 1.00 91.38 72 LEU A O 1
ATOM 582 N N . GLU A 1 73 ? -6.507 6.553 -0.942 1.00 90.94 73 GLU A N 1
ATOM 583 C CA . GLU A 1 73 ? -6.858 7.848 -1.534 1.00 90.94 73 GLU A CA 1
ATOM 584 C C . GLU A 1 73 ? -5.946 8.189 -2.721 1.00 90.94 73 GLU A C 1
ATOM 586 O O . GLU A 1 73 ? -6.446 8.589 -3.771 1.00 90.94 73 GLU A O 1
ATOM 591 N N . ILE A 1 74 ? -4.634 7.933 -2.616 1.00 89.94 74 ILE A N 1
ATOM 592 C CA . ILE A 1 74 ? -3.675 8.065 -3.732 1.00 89.94 74 ILE A CA 1
ATOM 593 C C . ILE A 1 74 ? -4.049 7.120 -4.881 1.00 89.94 74 ILE A C 1
ATOM 595 O O . ILE A 1 74 ? -4.007 7.502 -6.048 1.00 89.94 74 ILE A O 1
ATOM 599 N N . ALA A 1 75 ? -4.489 5.901 -4.566 1.00 88.88 75 ALA A N 1
ATOM 600 C CA . ALA A 1 75 ? -5.014 4.956 -5.551 1.00 88.88 75 ALA A CA 1
ATOM 601 C C . ALA A 1 75 ? -6.438 5.312 -6.054 1.00 88.88 75 ALA A C 1
ATOM 603 O O . ALA A 1 75 ? -7.048 4.543 -6.808 1.00 88.88 75 ALA A O 1
ATOM 604 N N . GLY A 1 76 ? -6.986 6.464 -5.659 1.00 88.69 76 GLY A N 1
ATOM 605 C CA . GLY A 1 76 ? -8.256 7.004 -6.139 1.00 88.69 76 GLY A CA 1
ATOM 606 C C . GLY A 1 76 ? -9.502 6.341 -5.553 1.00 88.69 76 GLY A C 1
ATOM 607 O O . GLY A 1 76 ? -10.552 6.395 -6.186 1.00 88.69 76 GLY A O 1
ATOM 608 N N . TYR A 1 77 ? -9.404 5.684 -4.395 1.00 89.25 77 TYR A N 1
ATOM 609 C CA . TYR A 1 77 ? -10.562 5.116 -3.701 1.00 89.25 77 TYR A CA 1
ATOM 610 C C . TYR A 1 77 ? -11.148 6.105 -2.697 1.00 89.25 77 TYR A C 1
ATOM 612 O O . TYR A 1 77 ? -10.429 6.699 -1.892 1.00 89.25 77 TYR A O 1
ATOM 620 N N . LYS A 1 78 ? -12.476 6.231 -2.700 1.00 86.88 78 LYS A N 1
ATOM 621 C CA . LYS A 1 78 ? -13.245 6.956 -1.685 1.00 86.88 78 LYS A CA 1
ATOM 622 C C . LYS A 1 78 ? -13.922 5.977 -0.728 1.00 86.88 78 LYS A C 1
ATOM 624 O O . LYS A 1 78 ? -14.084 4.795 -1.025 1.00 86.88 78 LYS A O 1
ATOM 629 N N . LYS A 1 79 ? -14.411 6.495 0.402 1.00 83.56 79 LYS A N 1
ATOM 630 C CA . LYS A 1 79 ? -15.165 5.733 1.415 1.00 83.56 79 LYS A CA 1
ATOM 631 C C . LYS A 1 79 ? -16.300 4.892 0.812 1.00 83.56 79 LYS A C 1
ATOM 633 O O . LYS A 1 79 ? -16.490 3.749 1.207 1.00 83.56 79 LYS A O 1
ATOM 638 N N . GLN A 1 80 ? -17.030 5.449 -0.156 1.00 81.56 80 GLN A N 1
ATOM 639 C CA . GLN A 1 80 ? -18.153 4.777 -0.822 1.00 81.56 80 GLN A CA 1
ATOM 640 C C . GLN A 1 80 ? -17.700 3.581 -1.672 1.00 81.56 80 GLN A C 1
ATOM 642 O O . GLN A 1 80 ? -18.349 2.538 -1.653 1.00 81.56 80 GLN A O 1
ATOM 647 N N . ASP A 1 81 ? -16.559 3.696 -2.357 1.00 81.12 81 ASP A N 1
ATOM 648 C CA . ASP A 1 81 ? -16.028 2.635 -3.220 1.00 81.12 81 ASP A CA 1
ATOM 649 C C . ASP A 1 81 ? -15.635 1.394 -2.417 1.00 81.12 81 ASP A C 1
ATOM 651 O O . ASP A 1 81 ? -15.789 0.265 -2.887 1.00 81.12 81 ASP A O 1
ATOM 655 N N . VAL A 1 82 ? -15.141 1.606 -1.193 1.00 80.62 82 VAL A N 1
ATOM 656 C CA . VAL A 1 82 ? -14.749 0.526 -0.281 1.00 80.62 82 VAL A CA 1
ATOM 657 C C . VAL A 1 82 ? -15.965 -0.241 0.220 1.00 80.62 82 VAL A C 1
ATOM 659 O O . VAL A 1 82 ? -15.936 -1.466 0.249 1.00 80.62 82 VAL A O 1
ATOM 662 N N . THR A 1 83 ? -17.057 0.454 0.545 1.00 76.75 83 THR A N 1
ATOM 663 C CA . THR A 1 83 ? -18.303 -0.192 0.984 1.00 76.75 83 THR A CA 1
ATOM 664 C C . THR A 1 83 ? -18.983 -0.963 -0.150 1.00 76.75 83 THR A C 1
ATOM 666 O O . THR A 1 83 ? -19.537 -2.033 0.085 1.00 76.75 83 THR A O 1
ATOM 669 N N . LEU A 1 84 ? -18.928 -0.451 -1.386 1.00 80.69 84 LEU A N 1
ATOM 670 C CA . LEU A 1 84 ? -19.524 -1.111 -2.553 1.00 80.69 84 LEU A CA 1
ATOM 671 C C . LEU A 1 84 ? -18.752 -2.366 -2.983 1.00 80.69 84 LEU A C 1
ATOM 673 O O . LEU A 1 84 ? -19.337 -3.315 -3.505 1.00 80.69 84 LEU A O 1
ATOM 677 N N . ARG A 1 85 ? -17.428 -2.384 -2.797 1.00 77.81 85 ARG A N 1
ATOM 678 C CA . ARG A 1 85 ? -16.565 -3.458 -3.290 1.00 77.81 85 ARG A CA 1
ATOM 679 C C . ARG A 1 85 ? -16.140 -4.384 -2.146 1.00 77.81 85 ARG A C 1
ATOM 681 O O . ARG A 1 85 ? -15.231 -4.107 -1.373 1.00 77.81 85 ARG A O 1
ATOM 688 N N . THR A 1 86 ? -16.739 -5.570 -2.118 1.00 75.69 86 THR A N 1
ATOM 689 C CA . THR A 1 86 ? -16.521 -6.577 -1.064 1.00 75.69 86 THR A CA 1
ATOM 690 C C . THR A 1 86 ? -15.156 -7.273 -1.119 1.00 75.69 86 THR A C 1
ATOM 692 O O . THR A 1 86 ? -14.743 -7.888 -0.138 1.00 75.69 86 THR A O 1
ATOM 695 N N . LYS A 1 87 ? -14.434 -7.194 -2.247 1.00 85.06 87 LYS A N 1
ATOM 696 C CA . LYS A 1 87 ? -13.128 -7.849 -2.434 1.00 85.06 87 LYS A CA 1
ATOM 697 C C . LYS A 1 87 ? -12.017 -6.844 -2.719 1.00 85.06 87 LYS A C 1
ATOM 699 O O . LYS A 1 87 ? -12.069 -6.111 -3.710 1.00 85.06 87 LYS A O 1
ATOM 704 N N . PHE A 1 88 ? -10.981 -6.886 -1.888 1.00 87.75 88 PHE A N 1
ATOM 705 C CA . PHE A 1 88 ? -9.723 -6.190 -2.127 1.00 87.75 88 PHE A CA 1
ATOM 706 C C . PHE A 1 88 ? -8.914 -6.899 -3.220 1.00 87.75 88 PHE A C 1
ATOM 708 O O . PHE A 1 88 ? -8.912 -8.126 -3.306 1.00 87.75 88 PHE A O 1
ATOM 715 N N . SER A 1 89 ? -8.219 -6.135 -4.066 1.00 90.19 89 SER A N 1
ATOM 716 C CA . SER A 1 89 ? -7.293 -6.691 -5.054 1.00 90.19 89 SER A CA 1
ATOM 717 C C . SER A 1 89 ? -5.935 -6.016 -4.939 1.00 90.19 89 SER A C 1
ATOM 719 O O . SER A 1 89 ? -5.737 -4.907 -5.441 1.00 90.19 89 SER A O 1
ATOM 721 N N . THR A 1 90 ? -4.987 -6.728 -4.329 1.00 89.62 9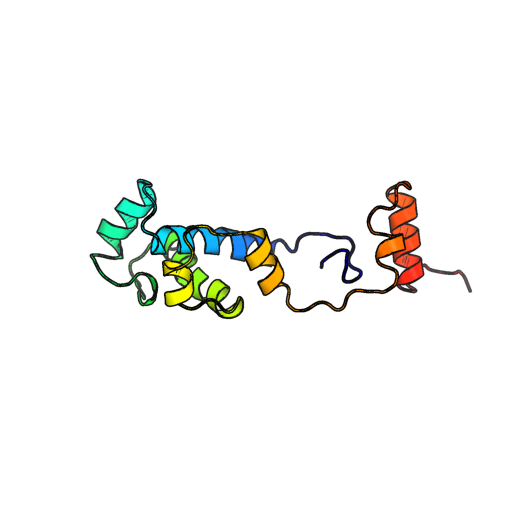0 THR A N 1
ATOM 722 C CA . THR A 1 90 ? -3.598 -6.295 -4.129 1.00 89.62 90 THR A CA 1
ATOM 723 C C . THR A 1 90 ? -2.970 -5.871 -5.454 1.00 89.62 90 THR A C 1
ATOM 725 O O . THR A 1 90 ? -2.431 -4.777 -5.568 1.00 89.62 90 THR A O 1
ATOM 728 N N . LYS A 1 91 ? -3.142 -6.671 -6.514 1.00 86.88 91 LYS A N 1
ATOM 729 C CA . LYS A 1 91 ? -2.616 -6.351 -7.849 1.00 86.88 91 LYS A CA 1
ATOM 730 C C . LYS A 1 91 ? -3.161 -5.029 -8.395 1.00 86.88 91 LYS A C 1
ATOM 732 O O . LYS A 1 91 ? -2.397 -4.247 -8.950 1.00 86.88 91 LYS A O 1
ATOM 737 N N . VAL A 1 92 ? -4.465 -4.778 -8.261 1.00 88.50 92 VAL A N 1
ATOM 738 C CA . VAL A 1 92 ? -5.091 -3.558 -8.795 1.00 88.50 92 VAL A CA 1
ATOM 739 C C . VAL A 1 92 ? -4.608 -2.332 -8.032 1.00 88.50 92 VAL A C 1
ATOM 741 O O . VAL A 1 92 ? -4.212 -1.355 -8.658 1.00 88.50 92 VAL A O 1
ATOM 744 N N . VAL A 1 93 ? -4.617 -2.382 -6.699 1.00 90.38 93 VAL A N 1
ATOM 745 C CA . VAL A 1 93 ? -4.159 -1.262 -5.866 1.00 90.38 93 VAL A CA 1
ATOM 746 C C . VAL A 1 93 ? -2.676 -0.986 -6.110 1.00 90.38 93 VAL A C 1
ATOM 748 O O . VAL A 1 93 ? -2.316 0.158 -6.366 1.00 90.38 93 VAL A O 1
ATOM 751 N N . TYR A 1 94 ? -1.846 -2.028 -6.167 1.00 89.69 94 TYR A N 1
ATOM 752 C CA . TYR A 1 94 ? -0.426 -1.910 -6.492 1.00 89.69 94 TYR A CA 1
ATOM 753 C C . TYR A 1 94 ? -0.191 -1.249 -7.859 1.00 89.69 94 TYR A C 1
ATOM 755 O O . TYR A 1 94 ? 0.605 -0.321 -7.978 1.00 89.69 94 TYR A O 1
ATOM 763 N N . CYS A 1 95 ? -0.920 -1.673 -8.898 1.00 85.88 95 CYS A N 1
ATOM 764 C CA . CYS A 1 95 ? -0.821 -1.048 -10.218 1.00 85.88 95 CYS A CA 1
ATOM 765 C C . CYS A 1 95 ? -1.243 0.425 -10.207 1.00 85.88 95 CYS A C 1
ATOM 767 O O . CYS A 1 95 ? -0.645 1.217 -10.927 1.00 85.88 95 CYS A O 1
ATOM 769 N N . LYS A 1 96 ? -2.246 0.797 -9.404 1.00 87.88 96 LYS A N 1
ATOM 770 C CA . LYS A 1 96 ? -2.667 2.196 -9.271 1.00 87.88 96 LYS A CA 1
ATOM 771 C C . LYS A 1 96 ? -1.631 3.055 -8.542 1.00 87.88 96 LYS A C 1
ATOM 773 O O . LYS A 1 96 ? -1.454 4.204 -8.926 1.00 87.88 96 LYS A O 1
ATOM 778 N N . LEU A 1 97 ? -0.930 2.504 -7.548 1.00 86.12 97 LEU A N 1
ATOM 779 C CA . LEU A 1 97 ? 0.160 3.201 -6.852 1.00 86.12 97 LEU A CA 1
ATOM 780 C C . LEU A 1 97 ? 1.368 3.440 -7.760 1.00 86.12 97 LEU A C 1
ATOM 782 O O . LEU A 1 97 ? 1.953 4.516 -7.721 1.00 86.12 97 LEU A O 1
ATOM 786 N N . GLY A 1 98 ? 1.687 2.477 -8.631 1.00 77.69 98 GLY A N 1
ATOM 787 C CA . GLY A 1 98 ? 2.766 2.619 -9.613 1.00 77.69 98 GLY A CA 1
ATOM 788 C C . GLY A 1 98 ? 2.506 3.677 -10.698 1.00 77.69 98 GLY A C 1
ATOM 789 O O . GLY A 1 98 ? 3.422 4.030 -11.436 1.00 77.69 98 GLY A O 1
ATOM 790 N N . GLY A 1 99 ? 1.284 4.205 -10.806 1.00 76.00 99 GLY A N 1
ATOM 791 C CA . GLY A 1 99 ? 0.922 5.224 -11.788 1.00 76.00 99 GLY A CA 1
ATOM 792 C C . GLY A 1 99 ? 0.703 4.692 -13.210 1.00 76.00 99 GLY A C 1
ATOM 793 O O . GLY A 1 99 ? 0.716 3.489 -13.486 1.00 76.00 99 GLY A O 1
ATOM 794 N N . ASN A 1 100 ? 0.463 5.623 -14.137 1.00 69.25 100 ASN A N 1
ATOM 795 C CA . ASN A 1 100 ? 0.244 5.308 -15.546 1.00 69.25 100 ASN A CA 1
ATOM 796 C C . ASN A 1 100 ? 1.583 5.148 -16.261 1.00 69.25 100 ASN A C 1
ATOM 798 O O . ASN A 1 100 ? 2.264 6.126 -16.559 1.00 69.25 100 ASN A O 1
ATOM 802 N N . TYR A 1 101 ? 1.937 3.909 -16.580 1.00 72.50 101 TYR A N 1
ATOM 803 C CA . TYR A 1 101 ? 3.086 3.645 -17.429 1.00 72.50 101 TYR A CA 1
ATOM 804 C C . TYR A 1 101 ? 2.669 3.528 -18.892 1.00 72.50 101 TYR A C 1
ATOM 806 O O . TYR A 1 101 ? 1.765 2.756 -19.233 1.00 72.50 101 TYR A O 1
ATOM 814 N N . THR A 1 102 ? 3.377 4.228 -19.774 1.00 76.38 102 THR A N 1
ATOM 815 C CA . THR A 1 102 ? 3.268 3.993 -21.212 1.00 76.38 102 THR A CA 1
ATOM 816 C C . THR A 1 102 ? 3.820 2.609 -21.535 1.00 76.38 102 THR A C 1
ATOM 818 O O . THR A 1 102 ? 4.857 2.176 -21.025 1.00 76.38 102 THR A O 1
ATOM 821 N N . LYS A 1 103 ? 3.083 1.853 -22.352 1.00 80.50 103 LYS A N 1
ATOM 822 C CA . LYS A 1 103 ? 3.558 0.547 -22.805 1.00 80.50 103 LYS A CA 1
ATOM 823 C C . LYS A 1 103 ? 4.676 0.779 -23.811 1.00 80.50 103 LYS A C 1
ATOM 825 O O . LYS A 1 103 ? 4.443 1.428 -24.821 1.00 80.50 103 LYS A O 1
ATOM 830 N N . VAL A 1 104 ? 5.854 0.216 -23.564 1.00 83.69 104 VAL A N 1
ATOM 831 C CA . VAL A 1 104 ? 6.959 0.303 -24.528 1.00 83.69 104 VAL A CA 1
ATOM 832 C C . VAL A 1 104 ? 6.717 -0.653 -25.698 1.00 83.69 104 VAL A C 1
ATOM 834 O O . VAL A 1 104 ? 6.155 -1.744 -25.523 1.00 83.69 104 VAL A O 1
ATOM 837 N N . GLU A 1 105 ? 7.131 -0.251 -26.898 1.00 84.06 105 GLU A N 1
ATOM 838 C CA . GLU A 1 105 ? 6.940 -1.026 -28.133 1.00 84.06 105 GLU A CA 1
ATOM 839 C C . GLU A 1 105 ? 7.679 -2.367 -28.085 1.00 84.06 105 GLU A C 1
ATOM 841 O O . GLU A 1 105 ? 7.103 -3.433 -28.313 1.00 84.06 105 GLU A O 1
ATOM 846 N N . TRP A 1 106 ? 8.931 -2.345 -27.629 1.00 84.56 106 TRP A N 1
ATOM 847 C CA . TRP A 1 106 ? 9.780 -3.529 -27.515 1.00 84.56 106 TRP A CA 1
ATOM 848 C C . TRP A 1 106 ? 9.398 -4.466 -26.361 1.00 84.56 106 TRP A C 1
ATOM 850 O O . TRP A 1 106 ? 10.049 -5.492 -26.163 1.00 84.56 106 TRP A O 1
ATOM 860 N N . ARG A 1 107 ? 8.320 -4.191 -25.606 1.00 84.25 107 ARG A N 1
ATOM 861 C CA . ARG A 1 107 ? 7.907 -5.042 -24.474 1.00 84.25 107 ARG A CA 1
ATOM 862 C C . ARG A 1 107 ? 7.730 -6.501 -24.882 1.00 84.25 107 ARG A C 1
ATOM 864 O O . ARG A 1 107 ? 8.001 -7.368 -24.067 1.00 84.25 107 ARG A O 1
ATOM 871 N N . LYS A 1 108 ? 7.285 -6.777 -26.115 1.00 82.69 108 LYS A N 1
ATOM 872 C CA . LYS A 1 108 ? 7.063 -8.140 -26.633 1.00 82.69 108 LYS A CA 1
ATOM 873 C C . LYS A 1 108 ? 8.368 -8.922 -26.827 1.00 82.69 108 LYS A C 1
ATOM 875 O O . LYS A 1 108 ? 8.341 -10.141 -26.774 1.00 82.69 108 LYS A O 1
ATOM 880 N N . LEU A 1 109 ? 9.494 -8.231 -27.020 1.00 84.12 109 LEU A N 1
ATOM 881 C CA . LEU A 1 109 ? 10.811 -8.859 -27.158 1.00 84.12 109 LEU A CA 1
ATOM 882 C C . LEU A 1 109 ? 11.347 -9.368 -25.812 1.00 84.12 109 LEU A C 1
ATOM 884 O O . LEU A 1 109 ? 12.133 -10.311 -25.775 1.00 84.12 109 LEU A O 1
ATOM 888 N N . LEU A 1 110 ? 10.916 -8.758 -24.703 1.00 82.69 110 LEU A N 1
ATOM 889 C CA . LEU A 1 110 ? 11.338 -9.117 -23.344 1.00 82.69 110 LEU A CA 1
ATOM 890 C C . LEU A 1 110 ? 10.272 -9.905 -22.569 1.00 82.69 110 LEU A C 1
ATOM 892 O O . LEU A 1 110 ? 10.584 -10.872 -21.872 1.00 82.69 110 LEU A O 1
ATOM 896 N N . CYS A 1 111 ? 9.004 -9.511 -22.677 1.00 76.69 111 CYS A N 1
ATOM 897 C CA . CYS A 1 111 ? 7.873 -10.198 -22.063 1.00 76.69 111 CYS A CA 1
ATOM 898 C C . CYS A 1 111 ? 7.576 -11.478 -22.847 1.00 76.69 111 CYS A C 1
ATOM 900 O O . CYS A 1 111 ? 7.361 -11.412 -24.050 1.00 76.69 111 CYS A O 1
ATOM 902 N N . ASN A 1 112 ? 7.502 -12.622 -22.162 1.00 79.12 112 ASN A N 1
ATOM 903 C CA . ASN A 1 112 ? 7.245 -13.937 -22.772 1.00 79.12 112 ASN A CA 1
ATOM 904 C C . ASN A 1 112 ? 8.356 -14.463 -23.706 1.00 79.12 112 ASN A C 1
ATOM 906 O O . ASN A 1 112 ? 8.151 -15.410 -24.463 1.00 79.12 112 ASN A O 1
ATOM 910 N N . ASN A 1 113 ? 9.549 -13.873 -23.642 1.00 84.12 113 ASN A N 1
ATOM 911 C CA . ASN A 1 113 ? 10.735 -14.429 -24.282 1.00 84.12 113 ASN A CA 1
ATOM 912 C C . ASN A 1 113 ? 11.131 -15.734 -23.553 1.00 84.12 113 ASN A C 1
ATOM 914 O O . ASN A 1 113 ? 11.114 -15.770 -22.322 1.00 84.12 113 ASN A O 1
ATOM 918 N N . HIS A 1 114 ? 11.461 -16.803 -24.281 1.00 86.38 114 HIS A N 1
ATOM 919 C CA . HIS A 1 114 ? 11.849 -18.108 -23.714 1.00 86.38 114 HIS A CA 1
ATOM 920 C C . HIS A 1 114 ? 13.374 -18.297 -23.600 1.00 86.38 114 HIS A C 1
ATOM 922 O O . HIS A 1 114 ? 13.823 -19.302 -23.065 1.00 86.38 114 HIS A O 1
ATOM 928 N N . GLY A 1 115 ? 14.169 -17.315 -24.036 1.00 86.56 115 GLY A N 1
ATOM 929 C CA . GLY A 1 115 ? 15.626 -17.312 -23.907 1.00 86.56 115 GLY A CA 1
ATOM 930 C C . GLY A 1 115 ? 16.112 -17.290 -22.456 1.00 86.56 115 GLY A C 1
ATOM 931 O O . GLY A 1 115 ? 15.337 -17.053 -21.517 1.00 86.56 115 GLY A O 1
ATOM 932 N N . ALA A 1 116 ? 17.410 -17.519 -22.259 1.00 90.56 116 ALA A N 1
ATOM 933 C CA . ALA A 1 116 ? 17.987 -17.568 -20.923 1.00 90.56 116 ALA A CA 1
ATOM 934 C C . ALA A 1 116 ? 17.861 -16.204 -20.206 1.00 90.56 116 ALA A C 1
ATOM 936 O O . ALA A 1 116 ? 17.819 -15.151 -20.853 1.00 90.56 116 ALA A O 1
ATOM 937 N N . PRO A 1 117 ? 17.816 -16.177 -18.859 1.00 86.81 117 PRO A N 1
ATOM 938 C CA . PRO A 1 117 ? 17.769 -14.928 -18.096 1.00 86.81 117 PRO A CA 1
ATOM 939 C C . PRO A 1 117 ? 18.910 -13.959 -18.439 1.00 86.81 117 PRO A C 1
ATOM 941 O O . PRO A 1 117 ? 18.682 -12.752 -18.505 1.00 86.81 117 PRO A O 1
ATOM 944 N N . ARG A 1 118 ? 20.110 -14.489 -18.714 1.00 90.19 118 ARG A N 1
ATOM 945 C CA . ARG A 1 118 ? 21.283 -13.711 -19.136 1.00 90.19 118 ARG A CA 1
ATOM 946 C C . ARG A 1 118 ? 21.027 -12.970 -20.449 1.00 90.19 118 ARG A C 1
ATOM 948 O O . ARG A 1 118 ? 21.224 -11.762 -20.507 1.00 90.19 118 ARG A O 1
ATOM 955 N N . ASP A 1 119 ? 20.528 -13.666 -21.464 1.00 90.56 119 ASP A N 1
ATOM 956 C CA . ASP A 1 119 ? 20.312 -13.089 -22.797 1.00 90.56 119 ASP A CA 1
ATOM 957 C C . ASP A 1 119 ? 19.207 -12.033 -22.767 1.00 90.56 119 ASP A C 1
ATOM 959 O O . ASP A 1 119 ? 19.333 -10.970 -23.368 1.00 90.56 119 ASP A O 1
ATOM 963 N N . LYS A 1 120 ? 18.149 -12.276 -21.984 1.00 88.88 120 LYS A N 1
ATOM 964 C CA . LYS A 1 120 ? 17.094 -11.284 -21.724 1.00 88.88 120 LYS A CA 1
ATOM 965 C C . LYS A 1 120 ? 17.643 -10.029 -21.055 1.00 88.88 120 LYS A C 1
ATOM 967 O O . LYS A 1 120 ? 17.214 -8.929 -21.387 1.00 88.88 120 LYS A O 1
ATOM 972 N N . PHE A 1 121 ? 18.569 -10.181 -20.111 1.00 88.38 121 PHE A N 1
ATOM 973 C CA . PHE A 1 121 ? 19.197 -9.049 -19.438 1.00 88.38 121 PHE A CA 1
ATOM 974 C C . PHE A 1 121 ? 20.116 -8.260 -20.381 1.00 88.38 121 PHE A C 1
ATOM 976 O O . PHE A 1 121 ? 20.051 -7.033 -20.405 1.00 88.38 121 PHE A O 1
ATOM 983 N N . ILE A 1 122 ? 20.903 -8.941 -21.218 1.00 91.12 122 ILE A N 1
ATOM 984 C CA . ILE A 1 122 ? 21.734 -8.295 -22.247 1.00 91.12 122 ILE A CA 1
ATOM 985 C C . ILE A 1 122 ? 20.851 -7.557 -23.263 1.00 91.12 122 ILE A C 1
ATOM 987 O O . ILE A 1 122 ? 21.085 -6.383 -23.540 1.00 91.12 122 ILE A O 1
ATOM 991 N N . LEU A 1 123 ? 19.787 -8.201 -23.754 1.00 89.31 123 LEU A N 1
ATOM 992 C CA . LEU A 1 123 ? 18.801 -7.592 -24.650 1.00 89.31 123 LEU A CA 1
ATOM 993 C C . LEU A 1 123 ? 18.145 -6.360 -24.015 1.00 89.31 123 LEU A C 1
ATOM 995 O O . LEU A 1 123 ? 17.970 -5.341 -24.676 1.00 89.31 123 LEU A O 1
ATOM 999 N N . TYR A 1 124 ? 17.812 -6.427 -22.725 1.00 89.00 124 TYR A N 1
ATOM 1000 C CA . TYR A 1 124 ? 17.304 -5.283 -21.972 1.00 89.00 124 TYR A CA 1
ATOM 1001 C C . TYR A 1 124 ? 18.305 -4.121 -21.951 1.00 89.00 124 TYR A C 1
ATOM 1003 O O . TYR A 1 124 ? 17.924 -2.993 -22.253 1.00 89.00 124 TYR A O 1
ATOM 1011 N N . LEU A 1 125 ? 19.581 -4.379 -21.647 1.00 90.31 125 LEU A N 1
ATOM 1012 C CA . LEU A 1 125 ? 20.618 -3.342 -21.661 1.00 90.31 125 LEU A CA 1
ATOM 1013 C C . LEU A 1 125 ? 20.805 -2.734 -23.056 1.00 90.31 125 LEU A C 1
ATOM 1015 O O . LEU A 1 125 ? 20.929 -1.514 -23.167 1.00 90.31 125 LEU A O 1
ATOM 1019 N N . ALA A 1 126 ? 20.769 -3.557 -24.106 1.00 90.25 126 ALA A N 1
ATOM 1020 C CA . ALA A 1 126 ? 20.864 -3.106 -25.492 1.00 90.25 126 ALA A CA 1
ATOM 1021 C C . ALA A 1 126 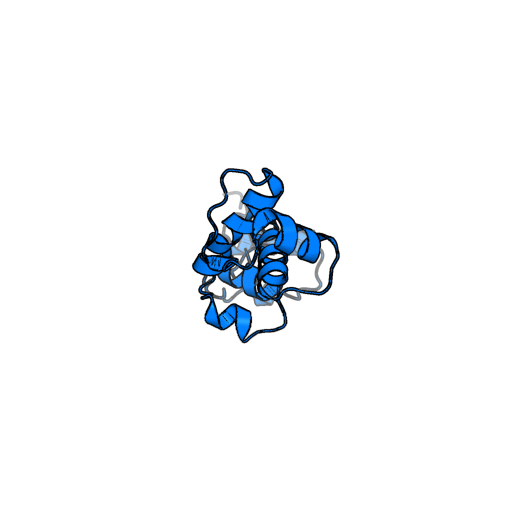? 19.690 -2.187 -25.875 1.00 90.25 126 ALA A C 1
ATOM 1023 O O . ALA A 1 126 ? 19.906 -1.090 -26.386 1.00 90.25 126 ALA A O 1
ATOM 1024 N N . LEU A 1 127 ? 18.450 -2.581 -25.552 1.00 87.56 127 LEU A N 1
ATOM 1025 C CA . LEU A 1 127 ? 17.244 -1.780 -25.811 1.00 87.56 127 LEU A CA 1
ATOM 1026 C C . LEU A 1 127 ? 17.258 -0.432 -25.076 1.00 87.56 127 LEU A C 1
ATOM 1028 O O . LEU A 1 127 ? 16.734 0.555 -25.588 1.00 87.56 127 LEU A O 1
ATOM 1032 N N . TRP A 1 128 ? 17.881 -0.379 -23.897 1.00 86.50 128 TRP A N 1
ATOM 1033 C CA . TRP A 1 128 ? 18.058 0.847 -23.117 1.00 86.50 128 TRP A CA 1
ATOM 1034 C C . TRP A 1 128 ? 19.298 1.668 -23.508 1.00 86.50 128 TRP A C 1
ATOM 1036 O O . TRP A 1 128 ? 19.546 2.688 -22.870 1.00 86.50 128 TRP A O 1
ATOM 1046 N N . LYS A 1 129 ? 20.081 1.249 -24.517 1.00 87.00 129 LYS A N 1
ATOM 1047 C CA . LYS A 1 129 ? 21.382 1.856 -24.876 1.00 87.00 129 LYS A CA 1
ATOM 1048 C C . LYS A 1 129 ? 22.344 1.967 -23.681 1.00 87.00 129 LYS A C 1
ATOM 1050 O O . LYS A 1 129 ? 23.101 2.920 -23.553 1.00 87.00 129 LYS A O 1
ATOM 1055 N N . ARG A 1 130 ? 22.273 0.994 -22.770 1.00 87.44 130 ARG A N 1
ATOM 1056 C CA . ARG A 1 130 ? 23.113 0.880 -21.564 1.00 87.44 130 ARG A CA 1
ATOM 1057 C C . ARG A 1 130 ? 24.110 -0.269 -21.652 1.00 87.44 130 ARG A C 1
ATOM 1059 O O . ARG A 1 130 ? 24.815 -0.546 -20.685 1.00 87.44 130 ARG A O 1
ATOM 1066 N N . LEU A 1 131 ? 24.119 -0.976 -22.776 1.00 88.75 131 LEU A N 1
ATOM 1067 C CA . LEU A 1 131 ? 25.151 -1.948 -23.076 1.00 88.75 131 LEU A CA 1
ATOM 1068 C C . LEU A 1 131 ? 26.399 -1.170 -23.496 1.00 88.75 131 LEU A C 1
ATOM 1070 O O . LEU A 1 131 ? 26.327 -0.381 -24.433 1.00 88.75 131 LEU A O 1
ATOM 1074 N N . LEU A 1 132 ? 27.507 -1.369 -22.786 1.00 82.19 132 LEU A N 1
ATOM 1075 C CA . LEU A 1 132 ? 28.805 -0.835 -23.186 1.00 82.19 132 LEU A CA 1
ATOM 1076 C C . LEU A 1 132 ? 29.201 -1.495 -24.511 1.00 82.19 132 LEU A C 1
ATOM 1078 O O . LEU A 1 132 ? 29.633 -2.647 -24.528 1.00 82.19 132 LEU A O 1
ATOM 1082 N N . SER A 1 133 ? 29.000 -0.785 -25.616 1.00 75.56 133 SER A N 1
ATOM 1083 C CA . SER A 1 133 ? 29.746 -1.018 -26.845 1.00 75.56 133 SER A CA 1
ATOM 1084 C C . SER A 1 133 ? 31.127 -0.406 -26.639 1.00 75.56 133 SER A C 1
ATOM 1086 O O . SER A 1 133 ? 31.228 0.746 -26.225 1.00 75.56 133 SER A O 1
ATOM 1088 N N . ALA A 1 134 ? 32.181 -1.194 -26.830 1.00 57.94 134 ALA A N 1
ATOM 1089 C CA . ALA A 1 134 ? 33.523 -0.638 -26.907 1.00 57.94 134 ALA A CA 1
ATOM 1090 C C . ALA A 1 134 ? 33.596 0.197 -28.195 1.00 57.94 134 ALA A C 1
ATOM 1092 O O . ALA A 1 134 ? 33.502 -0.382 -29.276 1.00 57.94 134 ALA A O 1
ATOM 1093 N N . ASP A 1 135 ? 33.683 1.518 -28.049 1.00 45.75 135 ASP A N 1
ATOM 1094 C CA . ASP A 1 135 ? 34.141 2.451 -29.086 1.00 45.75 135 ASP A CA 1
ATOM 1095 C C . ASP A 1 135 ? 35.621 2.776 -28.838 1.00 45.75 135 ASP A C 1
ATOM 1097 O O . ASP A 1 135 ? 36.009 2.867 -27.644 1.00 45.75 135 ASP A O 1
#

Foldseek 3Di:
DPLQLLDPHDQPVVLLVLLVLQVLLLCLQQCPPDPVSVVCCVPPQVPHHLQPDDGPPDDPSVNSSSVSSVLVVQLVDDSVNSNVDPDRDSVSSSVSSVPDGDGDPCSVVLPPDPDDPVVSVQVSCVVVVNDDDPD

Sequence (135 aa):
MLKTAGGLGFVDITDWNRTAISEHFWNLCLKKDMLWIQLVHAYYIKGGSVWDLNNSRASCTIKEILNAKRTLEIAGYKKQDVTLRTKFSTKVVYCKLGGNYTKVEWRKLLCNNHGAPRDKFILYLALWKRLLSAD

pLDDT: mean 84.84, std 8.19, range [45.75, 94.69]

Organism: Solanum tuberosum (NCBI:txid4113)